Protein AF-A0A847H1U4-F1 (afdb_monomer_lite)

Structure (mmCIF, N/CA/C/O backbone):
data_AF-A0A847H1U4-F1
#
_entry.id   AF-A0A847H1U4-F1
#
loop_
_atom_site.group_PDB
_atom_site.id
_atom_site.type_symbol
_atom_site.label_atom_id
_atom_site.label_alt_id
_atom_site.label_comp_id
_atom_site.label_asym_id
_atom_site.label_entity_id
_atom_site.label_seq_id
_atom_site.pdbx_PDB_ins_code
_atom_site.Cartn_x
_atom_site.Cartn_y
_atom_site.Cartn_z
_atom_site.occupancy
_atom_site.B_iso_or_equiv
_atom_site.auth_seq_id
_atom_site.auth_comp_id
_atom_site.auth_asym_id
_atom_site.auth_atom_id
_atom_site.pdbx_PDB_model_num
ATOM 1 N N . MET A 1 1 ? 19.384 -18.938 -12.946 1.00 43.88 1 MET A N 1
ATOM 2 C CA . MET A 1 1 ? 19.011 -18.284 -11.674 1.00 43.88 1 MET A CA 1
ATOM 3 C C . MET A 1 1 ? 18.048 -17.182 -12.062 1.00 43.88 1 MET A C 1
ATOM 5 O O . MET A 1 1 ? 18.483 -16.065 -12.316 1.00 43.88 1 MET A O 1
ATOM 9 N N . ASP A 1 2 ? 16.775 -17.523 -12.237 1.00 56.56 2 ASP A N 1
ATOM 10 C CA . ASP A 1 2 ? 15.760 -16.560 -12.657 1.00 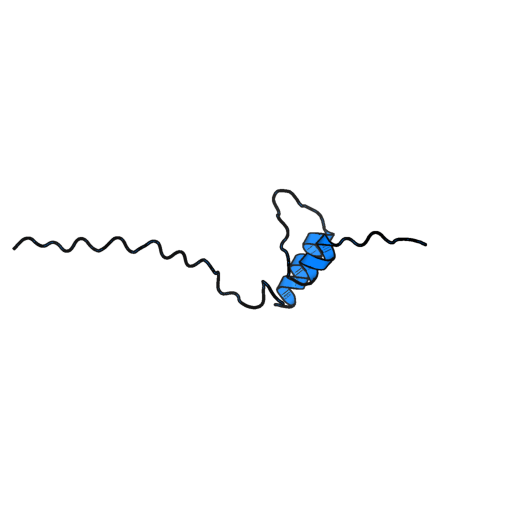56.56 2 ASP A CA 1
ATOM 11 C C . ASP A 1 2 ? 15.405 -15.725 -11.431 1.00 56.56 2 ASP A C 1
ATOM 13 O O . ASP A 1 2 ? 14.624 -16.129 -10.572 1.00 56.56 2 ASP A O 1
ATOM 17 N N . GLY A 1 3 ? 16.101 -14.599 -11.283 1.00 58.25 3 GLY A N 1
ATOM 18 C CA . GLY A 1 3 ? 15.779 -13.595 -10.283 1.00 58.25 3 GLY A CA 1
ATOM 19 C C . GLY A 1 3 ? 14.462 -12.944 -10.672 1.00 58.25 3 GLY A C 1
ATOM 20 O O . GLY A 1 3 ? 14.462 -11.916 -11.344 1.00 58.25 3 GLY A O 1
ATOM 21 N N . GLU A 1 4 ? 13.347 -13.572 -10.303 1.00 68.94 4 GLU A N 1
ATOM 22 C CA . GLU A 1 4 ? 12.023 -12.988 -10.464 1.00 68.94 4 GLU A CA 1
ATOM 23 C C . GLU A 1 4 ? 12.017 -11.639 -9.741 1.00 68.94 4 GLU A C 1
ATOM 25 O O . GLU A 1 4 ? 12.216 -11.557 -8.526 1.00 68.94 4 GLU A O 1
ATOM 30 N N . ALA A 1 5 ? 11.879 -10.562 -10.513 1.00 72.69 5 ALA A N 1
ATOM 31 C CA . ALA A 1 5 ? 11.856 -9.215 -9.979 1.00 72.69 5 ALA A CA 1
ATOM 32 C C . ALA A 1 5 ? 10.595 -9.058 -9.123 1.00 72.69 5 ALA A C 1
ATOM 34 O O . ALA A 1 5 ? 9.491 -8.859 -9.632 1.00 72.69 5 ALA A O 1
ATOM 35 N N . ILE A 1 6 ? 10.760 -9.180 -7.806 1.00 79.06 6 ILE A N 1
ATOM 36 C CA . ILE A 1 6 ? 9.672 -8.977 -6.859 1.00 79.06 6 ILE A CA 1
ATOM 37 C C . ILE A 1 6 ? 9.358 -7.486 -6.824 1.00 79.06 6 ILE A C 1
ATOM 39 O O . ILE A 1 6 ? 10.215 -6.661 -6.503 1.00 79.06 6 ILE A O 1
ATOM 43 N N . ASP A 1 7 ? 8.100 -7.149 -7.086 1.00 84.69 7 ASP A N 1
ATOM 44 C CA . ASP A 1 7 ? 7.580 -5.812 -6.836 1.00 84.69 7 ASP A CA 1
ATOM 45 C C . ASP A 1 7 ? 7.460 -5.591 -5.320 1.00 84.69 7 ASP A C 1
ATOM 47 O O . ASP A 1 7 ? 6.459 -5.916 -4.667 1.00 84.69 7 ASP A O 1
ATOM 51 N N . VAL A 1 8 ? 8.547 -5.079 -4.742 1.00 85.94 8 VAL A N 1
ATOM 52 C CA . VAL A 1 8 ? 8.654 -4.781 -3.311 1.00 85.94 8 VAL A CA 1
ATOM 53 C C . VAL A 1 8 ? 7.581 -3.775 -2.890 1.00 85.94 8 VAL A C 1
ATOM 55 O O . VAL A 1 8 ? 7.010 -3.914 -1.808 1.00 85.94 8 VAL A O 1
ATOM 58 N N . ASN A 1 9 ? 7.231 -2.819 -3.756 1.00 84.56 9 ASN A N 1
ATOM 59 C CA . ASN A 1 9 ? 6.217 -1.811 -3.459 1.00 84.56 9 ASN A CA 1
ATOM 60 C C . ASN A 1 9 ? 4.840 -2.462 -3.296 1.00 84.56 9 ASN A C 1
ATOM 62 O O . ASN A 1 9 ? 4.166 -2.236 -2.290 1.00 84.56 9 ASN A O 1
A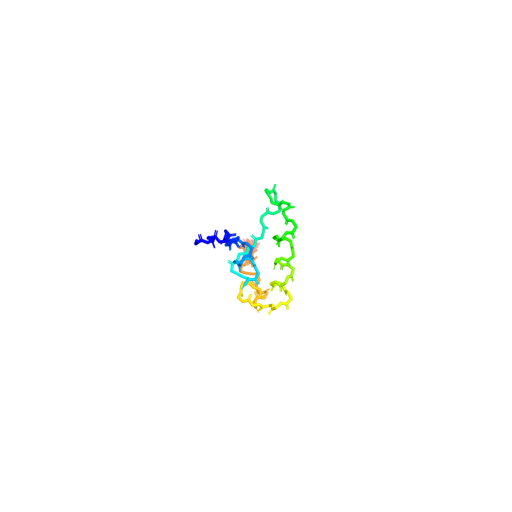TOM 66 N N . ALA A 1 10 ? 4.450 -3.337 -4.225 1.00 85.06 10 ALA A N 1
ATOM 67 C CA . ALA A 1 10 ? 3.201 -4.089 -4.125 1.00 85.06 10 ALA A CA 1
ATOM 68 C C . ALA A 1 10 ? 3.144 -4.944 -2.849 1.00 85.06 10 ALA A C 1
ATOM 70 O O . ALA A 1 10 ? 2.110 -5.006 -2.176 1.00 85.06 10 ALA A O 1
ATOM 71 N N . ARG A 1 11 ? 4.269 -5.560 -2.470 1.00 86.69 11 ARG A N 1
ATOM 72 C CA . ARG A 1 11 ? 4.373 -6.375 -1.255 1.00 86.69 11 ARG A CA 1
ATOM 73 C C . ARG A 1 11 ? 4.257 -5.555 0.034 1.00 86.69 11 ARG A C 1
ATOM 75 O O . ARG A 1 11 ? 3.654 -6.039 0.994 1.00 86.69 11 ARG A O 1
ATOM 82 N N . LEU A 1 12 ? 4.815 -4.348 0.073 1.00 85.44 12 LEU A N 1
ATOM 83 C CA . LEU A 1 12 ? 4.720 -3.445 1.225 1.00 85.44 12 LEU A CA 1
ATOM 84 C C . LEU A 1 12 ? 3.308 -2.878 1.384 1.00 85.44 12 LEU A C 1
ATOM 86 O O . LEU A 1 12 ? 2.773 -2.865 2.493 1.00 85.44 12 LEU A O 1
ATOM 90 N N . VAL A 1 13 ? 2.683 -2.470 0.276 1.00 86.06 13 VAL A N 1
ATOM 91 C CA . VAL A 1 13 ? 1.309 -1.957 0.283 1.00 86.06 13 VAL A CA 1
ATOM 92 C C . VAL A 1 13 ? 0.337 -3.042 0.734 1.00 86.06 13 VAL A C 1
ATOM 94 O O . VAL A 1 13 ? -0.492 -2.778 1.594 1.00 86.06 13 VAL A O 1
ATOM 97 N N . ARG A 1 14 ? 0.478 -4.279 0.237 1.00 83.88 14 ARG A N 1
ATOM 98 C CA . ARG A 1 14 ? -0.388 -5.405 0.627 1.00 83.88 14 ARG A CA 1
ATOM 99 C C . ARG A 1 14 ? -0.298 -5.744 2.116 1.00 83.88 14 ARG A C 1
ATOM 101 O O . ARG A 1 14 ? -1.300 -6.119 2.708 1.00 83.88 14 ARG A O 1
ATOM 108 N N . GLN A 1 15 ? 0.883 -5.619 2.714 1.00 83.19 15 GLN A N 1
ATOM 109 C CA . GLN A 1 15 ? 1.078 -5.846 4.150 1.00 83.19 15 GLN A CA 1
ATOM 110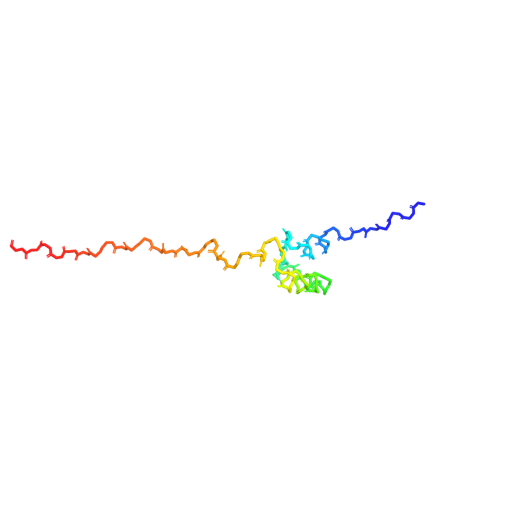 C C . GLN A 1 15 ? 0.612 -4.663 5.016 1.00 83.19 15 GLN A C 1
ATOM 112 O O . GLN A 1 15 ? 0.674 -4.744 6.238 1.00 83.19 15 GLN A O 1
ATOM 117 N N . GLY A 1 16 ? 0.163 -3.561 4.406 1.00 81.81 16 GLY A N 1
ATOM 118 C CA . GLY A 1 16 ? -0.274 -2.373 5.133 1.00 81.81 16 GLY A CA 1
ATOM 119 C C . GLY A 1 16 ? 0.870 -1.534 5.702 1.00 81.81 16 GLY A C 1
ATOM 120 O O . GLY A 1 16 ? 0.614 -0.677 6.539 1.00 81.81 16 GLY A O 1
ATOM 121 N N . PHE A 1 17 ? 2.115 -1.743 5.257 1.00 80.06 17 PHE A N 1
ATOM 122 C CA . PHE A 1 17 ? 3.265 -0.914 5.652 1.00 80.06 17 PHE A CA 1
ATOM 123 C C . PHE A 1 17 ? 3.397 0.366 4.818 1.00 80.06 17 PHE A C 1
ATOM 125 O O . PHE A 1 17 ? 4.089 1.298 5.217 1.00 80.06 17 PHE A O 1
ATOM 132 N N . ALA A 1 18 ? 2.745 0.416 3.655 1.00 84.88 18 ALA A N 1
ATOM 133 C CA . ALA A 1 18 ? 2.762 1.555 2.748 1.00 84.88 18 ALA A CA 1
ATOM 134 C C . ALA A 1 18 ? 1.369 1.815 2.156 1.00 84.88 18 ALA A C 1
ATOM 136 O O . ALA A 1 18 ? 0.480 0.964 2.201 1.00 84.88 18 ALA A O 1
ATOM 137 N N . TRP A 1 19 ? 1.195 2.993 1.562 1.00 82.94 19 TRP A N 1
ATOM 138 C CA . TRP A 1 19 ? -0.024 3.425 0.880 1.00 82.94 19 TRP A CA 1
ATOM 139 C C . TRP A 1 19 ? 0.321 3.936 -0.521 1.00 82.94 19 TRP A C 1
ATOM 141 O O . TRP A 1 19 ? 1.414 4.460 -0.749 1.00 82.94 19 TRP A O 1
ATOM 151 N N . ARG A 1 20 ? -0.594 3.766 -1.483 1.00 83.75 20 ARG A N 1
ATOM 152 C CA . ARG A 1 20 ? -0.380 4.255 -2.850 1.00 83.75 20 ARG A CA 1
ATOM 153 C C . ARG A 1 20 ? -0.570 5.768 -2.891 1.00 83.75 20 ARG A C 1
ATOM 155 O O . ARG A 1 20 ? -1.616 6.279 -2.493 1.00 83.75 20 ARG A O 1
ATOM 162 N N . TYR A 1 21 ? 0.391 6.478 -3.476 1.00 82.25 21 TYR A N 1
ATOM 163 C CA . TYR A 1 21 ? 0.223 7.897 -3.763 1.00 82.25 21 TYR A CA 1
ATOM 164 C C . TYR A 1 21 ? -0.490 8.100 -5.103 1.00 82.25 21 TYR A C 1
ATOM 166 O O . TYR A 1 21 ? 0.114 8.052 -6.174 1.00 82.25 21 TYR A O 1
ATOM 174 N N . VAL A 1 22 ? -1.803 8.328 -5.028 1.00 82.00 22 VAL A N 1
ATOM 175 C CA . VAL A 1 22 ? -2.721 8.355 -6.182 1.00 82.00 22 VAL A CA 1
ATOM 176 C C . VAL A 1 22 ? -2.320 9.379 -7.250 1.00 82.00 22 VAL A C 1
ATOM 178 O O . VAL A 1 22 ? -2.583 9.160 -8.425 1.00 82.00 22 VAL A O 1
ATOM 181 N N . ARG A 1 23 ? -1.640 10.473 -6.878 1.00 79.88 23 ARG A N 1
ATOM 182 C CA . ARG A 1 23 ? -1.244 11.518 -7.839 1.00 79.88 23 ARG A CA 1
ATOM 183 C C . ARG A 1 23 ? -0.189 11.077 -8.855 1.00 79.88 23 ARG A C 1
ATOM 185 O O . ARG A 1 23 ? -0.130 11.670 -9.923 1.00 79.88 23 ARG A O 1
ATOM 192 N N . TYR A 1 24 ? 0.626 10.074 -8.532 1.00 75.81 24 TYR A N 1
ATOM 193 C CA . TYR A 1 24 ? 1.727 9.626 -9.398 1.00 75.81 24 TYR A CA 1
ATOM 194 C C . TYR A 1 24 ? 1.708 8.122 -9.678 1.00 75.81 24 TYR A C 1
ATOM 196 O O . TYR A 1 24 ? 2.609 7.609 -10.334 1.00 75.81 24 TYR A O 1
ATOM 204 N N . SER A 1 25 ? 0.704 7.398 -9.177 1.00 71.25 25 SER A N 1
ATOM 205 C CA . SER A 1 25 ? 0.629 5.950 -9.316 1.00 71.25 25 SER A CA 1
ATOM 206 C C . SER A 1 25 ? -0.79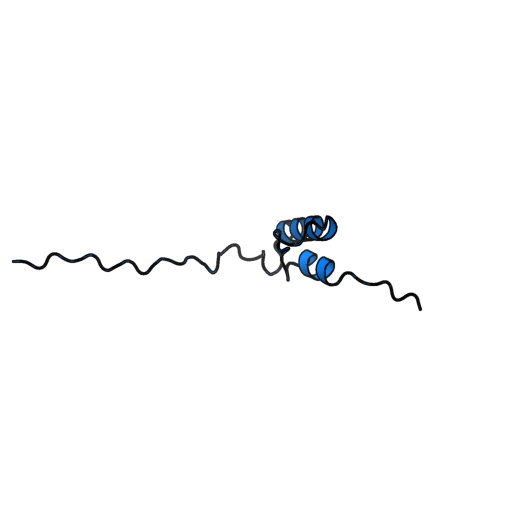7 5.499 -9.622 1.00 71.25 25 SER A C 1
ATOM 208 O O . SER A 1 25 ? -1.671 5.493 -8.748 1.00 71.25 25 SER A O 1
ATOM 210 N N . ASP A 1 26 ? -0.995 5.091 -10.876 1.00 76.19 26 ASP A N 1
ATOM 211 C CA . ASP A 1 26 ? -2.224 4.473 -11.395 1.00 76.19 26 ASP A CA 1
ATOM 212 C C . ASP A 1 26 ? -2.020 2.974 -11.687 1.00 76.19 26 ASP A C 1
ATOM 214 O O . ASP A 1 26 ? -2.674 2.374 -12.537 1.00 76.19 26 ASP A O 1
ATOM 218 N N . ASP A 1 27 ? -1.059 2.345 -11.000 1.00 83.50 27 ASP A N 1
ATOM 219 C CA . ASP A 1 27 ? -0.796 0.922 -11.191 1.00 83.50 27 ASP A CA 1
ATOM 220 C C . ASP A 1 27 ? -1.944 0.087 -10.582 1.00 83.50 27 ASP A C 1
ATOM 222 O O . ASP A 1 27 ? -2.203 0.172 -9.366 1.00 83.50 27 ASP A O 1
ATOM 226 N N . PRO A 1 28 ? -2.628 -0.757 -11.379 1.00 84.25 28 PRO A N 1
ATOM 227 C CA . PRO A 1 28 ? -3.706 -1.606 -10.887 1.00 84.25 28 PRO A CA 1
ATOM 228 C C . PRO A 1 28 ? -3.249 -2.589 -9.797 1.00 84.25 28 PRO A C 1
ATOM 230 O O . PRO A 1 28 ? -4.046 -2.926 -8.916 1.00 84.25 28 PRO A O 1
ATOM 233 N N . LYS A 1 29 ? -1.976 -3.013 -9.787 1.00 84.62 29 LYS A N 1
ATOM 234 C CA . LYS A 1 29 ? -1.420 -3.910 -8.760 1.00 84.62 29 LYS A CA 1
ATOM 235 C C . LYS A 1 29 ? -1.385 -3.234 -7.394 1.00 84.62 29 LYS A C 1
ATOM 237 O O . LYS A 1 29 ? -1.794 -3.829 -6.398 1.00 84.62 29 LYS A O 1
ATOM 242 N N . LEU A 1 30 ? -0.972 -1.968 -7.351 1.00 82.31 30 LEU A N 1
ATOM 243 C CA . LEU A 1 30 ? -0.940 -1.176 -6.119 1.00 82.31 30 LEU A CA 1
ATOM 244 C C . LEU A 1 30 ? -2.353 -0.838 -5.630 1.00 82.31 30 LEU A C 1
ATOM 246 O O . LEU A 1 30 ? -2.593 -0.779 -4.425 1.00 82.31 30 LEU A O 1
ATOM 250 N N . LYS A 1 31 ? -3.311 -0.673 -6.550 1.00 85.06 31 LYS A N 1
ATOM 251 C CA . LYS A 1 31 ? -4.735 -0.513 -6.220 1.00 85.06 31 LYS A CA 1
ATOM 252 C C . LYS A 1 31 ? -5.336 -1.742 -5.559 1.00 85.06 31 LYS A C 1
ATOM 254 O O . LYS A 1 31 ? -5.995 -1.612 -4.527 1.00 85.06 31 LYS A O 1
ATOM 259 N N . ALA A 1 32 ? -5.076 -2.922 -6.110 1.00 85.56 32 ALA A N 1
ATOM 260 C CA . ALA A 1 32 ? -5.519 -4.172 -5.509 1.00 85.56 32 ALA A CA 1
ATOM 261 C C . ALA A 1 32 ? -4.839 -4.427 -4.151 1.00 85.56 32 ALA A C 1
ATOM 263 O O . ALA A 1 32 ? -5.507 -4.816 -3.194 1.00 85.56 32 ALA A O 1
ATOM 264 N N . ALA A 1 33 ? -3.535 -4.150 -4.043 1.00 85.44 33 ALA A N 1
ATOM 265 C CA . ALA A 1 33 ? -2.772 -4.319 -2.808 1.00 85.44 33 ALA A CA 1
ATOM 266 C C . ALA A 1 33 ? -3.288 -3.426 -1.666 1.00 85.44 33 ALA A C 1
ATOM 268 O O . ALA A 1 33 ? -3.453 -3.901 -0.545 1.00 85.44 33 ALA A O 1
ATOM 269 N N . GLU A 1 34 ? -3.600 -2.157 -1.945 1.00 82.56 34 GLU A N 1
ATOM 270 C CA . GLU A 1 34 ? -4.135 -1.221 -0.945 1.00 82.56 34 GLU A CA 1
ATOM 271 C C . GLU A 1 34 ? -5.537 -1.635 -0.481 1.00 82.56 34 GLU A C 1
ATOM 273 O O . GLU A 1 34 ? -5.850 -1.583 0.709 1.00 82.56 34 GLU A O 1
ATOM 278 N N . ALA A 1 35 ? -6.382 -2.092 -1.412 1.00 83.12 35 ALA A N 1
ATOM 279 C CA . ALA A 1 35 ? -7.707 -2.603 -1.082 1.00 83.12 35 ALA A CA 1
ATOM 280 C C . ALA A 1 35 ? -7.633 -3.854 -0.191 1.00 83.12 35 ALA A C 1
ATOM 282 O O . ALA A 1 35 ? -8.427 -3.980 0.740 1.00 83.12 35 ALA A O 1
ATOM 283 N N . ALA A 1 36 ? -6.673 -4.751 -0.442 1.00 82.88 36 ALA A N 1
ATOM 284 C CA . ALA A 1 36 ? -6.428 -5.915 0.406 1.00 82.88 36 ALA A CA 1
ATOM 285 C C . ALA A 1 36 ? -5.961 -5.501 1.813 1.00 82.88 36 ALA A C 1
ATOM 287 O O . ALA A 1 36 ? -6.554 -5.929 2.799 1.00 82.88 36 ALA A O 1
ATOM 288 N N . ALA A 1 37 ? -4.996 -4.584 1.914 1.00 81.69 37 ALA A N 1
ATOM 289 C CA . ALA A 1 37 ? -4.492 -4.103 3.201 1.00 81.69 37 ALA A CA 1
ATOM 290 C C . ALA A 1 37 ? -5.571 -3.417 4.059 1.00 81.69 37 ALA A C 1
ATOM 292 O O . ALA A 1 37 ? -5.632 -3.627 5.270 1.00 81.69 37 ALA A O 1
ATOM 293 N N . ARG A 1 38 ? -6.478 -2.654 3.431 1.00 77.25 38 ARG A N 1
ATOM 294 C CA . ARG A 1 38 ? -7.637 -2.048 4.110 1.00 77.25 38 ARG A CA 1
ATOM 295 C C . ARG A 1 38 ? -8.624 -3.077 4.654 1.00 77.25 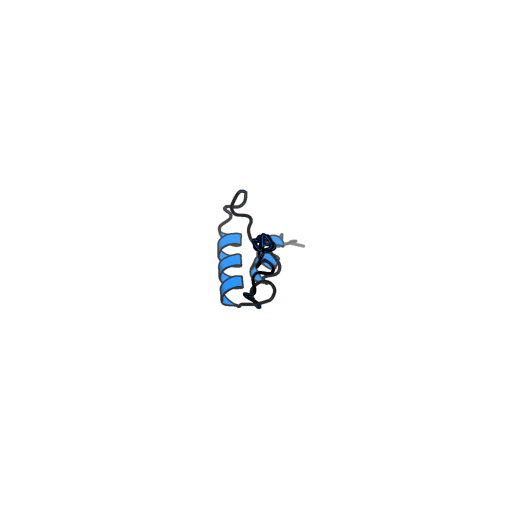38 ARG A C 1
ATOM 297 O O . ARG A 1 38 ? -9.235 -2.837 5.693 1.00 77.25 38 ARG A O 1
ATOM 304 N N . ARG A 1 39 ? -8.820 -4.190 3.942 1.00 78.50 39 ARG A N 1
ATOM 305 C CA . ARG A 1 39 ? -9.713 -5.275 4.377 1.00 78.50 39 ARG A CA 1
ATOM 306 C C . ARG A 1 39 ? -9.124 -6.044 5.551 1.00 78.50 39 ARG A C 1
ATOM 308 O O . ARG A 1 39 ? -9.862 -6.354 6.480 1.00 78.50 39 ARG A O 1
ATOM 315 N N . ASP A 1 40 ? -7.819 -6.284 5.517 1.00 75.38 40 ASP A N 1
ATOM 316 C CA . ASP A 1 40 ? -7.124 -7.069 6.537 1.00 75.38 40 ASP A CA 1
ATOM 317 C C . ASP A 1 40 ? -6.876 -6.279 7.834 1.00 75.38 40 ASP A C 1
ATOM 319 O O . ASP A 1 40 ? -6.531 -6.881 8.847 1.00 75.38 40 ASP A O 1
ATOM 323 N N . ARG A 1 41 ? -7.072 -4.946 7.830 1.00 67.69 41 ARG A N 1
ATOM 324 C CA . ARG A 1 41 ? -6.866 -4.046 8.990 1.00 67.69 41 ARG A CA 1
ATOM 325 C C . ARG A 1 41 ? -5.534 -4.299 9.713 1.00 67.69 41 ARG A C 1
ATOM 327 O O . ARG A 1 41 ? -5.435 -4.162 10.926 1.00 67.69 41 ARG A O 1
ATOM 334 N N . GLY A 1 42 ? -4.504 -4.698 8.971 1.00 62.16 42 GLY A N 1
ATOM 335 C CA . GLY A 1 42 ? -3.167 -4.941 9.503 1.00 62.16 42 GLY A CA 1
ATOM 336 C C . GLY A 1 42 ? -2.328 -3.664 9.511 1.00 62.16 42 GLY A C 1
ATOM 337 O O . GLY A 1 42 ? -2.428 -2.843 8.596 1.00 62.16 42 GLY A O 1
ATOM 338 N N . ALA A 1 43 ? -1.472 -3.510 10.523 1.00 65.44 43 ALA A N 1
ATOM 339 C CA . ALA A 1 43 ? -0.486 -2.429 10.632 1.00 65.44 43 ALA A CA 1
ATOM 340 C C . ALA A 1 43 ? -1.094 -1.010 10.556 1.00 65.44 43 ALA A C 1
ATOM 342 O O . ALA A 1 43 ? -1.875 -0.642 11.430 1.00 65.44 43 ALA A O 1
ATOM 343 N N . LEU A 1 44 ? -0.755 -0.209 9.536 1.00 62.19 44 LEU A N 1
ATOM 344 C CA . LEU A 1 44 ? -1.158 1.203 9.396 1.00 62.19 44 LEU A CA 1
ATOM 345 C C . LEU A 1 44 ? -2.686 1.405 9.279 1.00 62.19 44 LEU A C 1
ATOM 347 O O . LEU A 1 44 ? -3.168 2.531 9.332 1.00 62.19 44 LEU A O 1
ATOM 351 N N . TRP A 1 45 ? -3.437 0.312 9.117 1.00 66.56 45 TRP A N 1
ATOM 352 C CA . TRP A 1 45 ? -4.900 0.271 9.029 1.00 66.56 45 TRP A CA 1
ATOM 353 C C . TRP A 1 45 ? -5.571 -0.355 10.265 1.00 66.56 45 TRP A C 1
ATOM 355 O O . TRP A 1 45 ? -6.797 -0.471 10.288 1.00 66.56 45 TRP A O 1
ATOM 365 N N . ALA A 1 46 ? -4.786 -0.799 11.256 1.00 66.06 46 ALA A N 1
ATOM 366 C CA . ALA A 1 46 ? -5.277 -1.456 12.471 1.00 66.06 46 ALA A CA 1
ATOM 367 C C . ALA A 1 46 ? -5.898 -0.471 13.466 1.00 66.06 46 ALA A C 1
ATOM 369 O O . ALA A 1 46 ? -6.855 -0.819 14.153 1.00 66.06 46 ALA A O 1
ATOM 370 N N . ASP A 1 47 ? -5.394 0.763 13.500 1.00 58.16 47 ASP A N 1
ATOM 371 C CA . ASP A 1 47 ? -5.942 1.837 14.315 1.00 58.16 47 ASP A CA 1
ATOM 372 C C . ASP A 1 47 ? -6.440 2.953 13.391 1.00 58.16 47 ASP A C 1
ATOM 374 O O . ASP A 1 47 ? -5.670 3.644 12.728 1.00 58.16 47 ASP A O 1
ATOM 378 N N . LEU A 1 48 ? -7.763 3.083 13.297 1.00 58.62 48 LEU A N 1
ATOM 379 C CA . LEU A 1 48 ? -8.419 4.176 12.583 1.00 58.62 48 LEU A CA 1
ATOM 380 C C . LEU A 1 48 ? -8.426 5.470 13.407 1.00 58.62 48 LEU A C 1
ATOM 382 O O 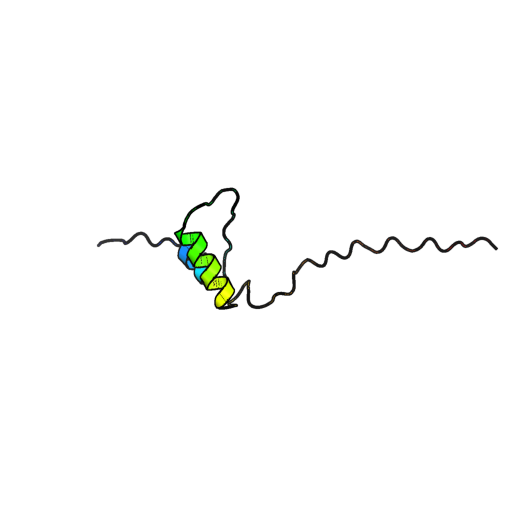. LEU A 1 48 ? -9.198 6.366 13.071 1.00 58.62 48 LEU A O 1
ATOM 386 N N . SER A 1 49 ? -7.618 5.610 14.467 1.00 49.66 49 SER A N 1
ATOM 387 C CA . SER A 1 49 ? -7.394 6.939 15.028 1.00 49.66 49 SER A CA 1
ATOM 388 C C . SER A 1 49 ? -6.579 7.716 14.007 1.00 49.66 49 SER A C 1
ATOM 390 O O . SER A 1 49 ? -5.412 7.394 13.766 1.00 49.66 49 SER A O 1
ATOM 392 N N . PRO A 1 50 ? -7.148 8.761 13.390 1.00 51.22 50 PRO A N 1
ATOM 393 C CA . PRO A 1 50 ? -6.343 9.678 12.623 1.00 51.22 50 PRO A CA 1
ATOM 394 C C . PRO A 1 50 ? -5.407 10.308 13.653 1.00 51.22 50 PRO A C 1
ATOM 396 O O . PRO A 1 50 ? -5.850 11.082 14.505 1.00 51.22 50 PRO A O 1
ATOM 399 N N . ALA A 1 51 ? -4.120 9.965 13.617 1.00 53.50 51 ALA A N 1
ATOM 400 C CA . ALA A 1 51 ? -3.081 10.751 14.267 1.00 53.50 51 ALA A CA 1
ATOM 401 C C . ALA A 1 51 ? -3.062 12.120 13.564 1.00 53.50 51 ALA A C 1
ATOM 403 O O . ALA A 1 51 ? -2.322 12.353 12.615 1.00 53.50 51 ALA A O 1
ATOM 404 N N . GLY A 1 52 ? -4.026 12.963 13.921 1.00 48.84 52 GLY A N 1
ATOM 405 C CA . GLY A 1 52 ? -4.467 14.055 13.067 1.00 48.84 52 GLY A CA 1
ATOM 406 C C . GLY A 1 52 ? -5.836 14.628 13.420 1.00 48.84 52 GLY A C 1
ATOM 407 O O . GLY A 1 52 ? -6.422 15.308 12.584 1.00 48.84 52 GLY A O 1
ATOM 408 N N . SER A 1 53 ? -6.345 14.445 14.644 1.00 44.88 53 SER A N 1
ATOM 409 C CA . SER A 1 53 ? -7.194 15.493 15.219 1.00 44.88 53 SER A CA 1
ATOM 410 C C . SER A 1 53 ? -6.286 16.674 15.556 1.00 44.88 53 SER A C 1
ATOM 412 O O . SER A 1 53 ? -5.928 16.898 16.711 1.00 44.88 53 SER A O 1
ATOM 414 N N . LEU A 1 54 ? -5.882 17.422 14.527 1.00 53.59 54 LEU A N 1
ATOM 415 C CA . LEU A 1 54 ? -5.495 18.813 14.695 1.00 53.59 54 LEU A CA 1
ATOM 416 C C . LEU A 1 54 ? -6.753 19.532 15.179 1.00 53.59 54 LEU A C 1
ATOM 418 O O . LEU A 1 54 ? -7.494 20.105 14.387 1.00 53.59 54 LEU A O 1
ATOM 422 N N . VAL A 1 55 ? -7.027 19.467 16.481 1.00 57.72 55 VAL A N 1
ATOM 423 C CA . VAL A 1 55 ? -7.792 20.530 17.119 1.00 57.72 55 VAL A CA 1
ATOM 424 C C . VAL A 1 55 ? -6.931 21.775 16.902 1.00 57.72 55 VAL A C 1
ATOM 426 O O . VAL A 1 55 ? -5.829 21.827 17.459 1.00 57.72 55 VAL A O 1
ATOM 429 N N . PRO A 1 56 ? -7.337 22.748 16.058 1.00 52.91 56 PRO A N 1
ATOM 430 C CA . PRO A 1 56 ? -6.681 24.044 16.095 1.00 52.91 56 PRO A CA 1
ATOM 431 C C . PRO A 1 56 ? -6.758 24.525 17.548 1.00 52.91 56 PRO A C 1
ATOM 433 O O . PRO A 1 56 ? -7.803 24.316 18.175 1.00 52.91 56 PRO A O 1
ATOM 436 N N . PRO A 1 57 ? -5.686 25.107 18.120 1.00 56.19 57 PRO A N 1
ATOM 437 C CA . PRO A 1 57 ? -5.756 25.620 19.481 1.00 56.19 57 PRO A CA 1
ATOM 438 C C . PRO A 1 57 ? -6.988 26.519 19.556 1.00 56.19 57 PRO A C 1
ATOM 440 O O . PRO A 1 57 ? -7.118 27.446 18.752 1.00 56.19 57 PRO A O 1
ATOM 443 N N . GLN A 1 58 ? -7.931 26.178 20.440 1.00 59.00 58 GLN A N 1
ATOM 444 C CA . GLN A 1 58 ? -9.124 26.982 20.664 1.00 59.00 58 GLN A CA 1
ATOM 445 C C . GLN A 1 58 ? -8.602 28.359 21.057 1.00 59.00 58 GLN A C 1
ATOM 447 O O . GLN A 1 58 ? -8.032 28.525 22.136 1.00 59.00 58 GLN A O 1
ATOM 452 N N . ARG A 1 59 ? -8.678 29.313 20.122 1.00 52.59 59 ARG A N 1
ATOM 453 C CA . ARG A 1 59 ? -8.331 30.711 20.351 1.00 52.59 59 ARG A CA 1
ATOM 454 C C . ARG A 1 59 ? -9.124 31.106 21.587 1.00 52.59 59 ARG A C 1
ATOM 456 O O . ARG A 1 59 ? -10.350 31.082 21.520 1.00 52.59 59 ARG A O 1
ATOM 463 N N . GLY A 1 60 ? -8.419 31.350 22.694 1.00 52.12 60 GLY A N 1
ATOM 464 C CA . GLY A 1 60 ? -9.028 31.638 23.984 1.00 52.12 60 GLY A CA 1
ATOM 465 C C . GLY A 1 60 ? -10.164 32.627 23.789 1.00 52.12 60 GLY A C 1
ATOM 466 O O . GLY A 1 60 ? -9.976 33.667 23.152 1.00 52.12 60 GLY A O 1
ATOM 467 N N . SER A 1 61 ? -11.351 32.237 24.246 1.00 54.03 61 SER A N 1
ATOM 468 C CA . SER A 1 61 ? -12.504 33.113 24.333 1.00 54.03 61 SER A CA 1
ATOM 469 C C . SER A 1 61 ? -12.031 34.406 24.979 1.00 54.03 61 SER A C 1
ATOM 471 O O . SER A 1 61 ? -11.554 34.384 26.109 1.00 54.03 61 SER A O 1
ATOM 473 N N . GLY A 1 62 ? -12.092 35.506 24.228 1.00 57.88 62 GLY A N 1
ATOM 474 C CA . GLY A 1 62 ? -11.897 36.841 24.765 1.00 57.88 62 GLY A CA 1
ATOM 475 C C . GLY A 1 62 ? -12.978 37.075 25.806 1.00 57.88 62 GLY A C 1
ATOM 476 O O . GLY A 1 62 ? -14.096 37.467 25.482 1.00 57.88 62 GLY A O 1
ATOM 477 N N . GLU A 1 63 ? -12.654 36.738 27.043 1.00 59.62 63 GLU A N 1
ATOM 478 C CA . GLU A 1 63 ? -13.376 37.140 28.227 1.00 59.62 63 GLU A CA 1
ATOM 479 C C . GLU A 1 63 ? -13.418 38.669 28.227 1.00 59.62 63 GLU A C 1
ATOM 481 O O . GLU A 1 63 ? -12.409 39.356 28.379 1.00 59.62 63 GLU A O 1
ATOM 486 N N . ASN A 1 64 ? -14.615 39.193 27.951 1.00 57.78 64 ASN A N 1
ATOM 487 C CA . ASN A 1 64 ? -14.970 40.587 28.150 1.00 57.78 64 ASN A CA 1
ATOM 488 C C . ASN A 1 64 ? -14.801 40.910 29.638 1.00 57.78 64 ASN A C 1
ATOM 490 O O . ASN A 1 64 ? -15.736 40.785 30.425 1.00 57.78 64 ASN A O 1
ATOM 494 N N . LEU A 1 65 ? -13.594 41.319 30.014 1.00 59.69 65 LEU A N 1
ATOM 495 C CA . LEU A 1 65 ? -13.309 41.988 31.271 1.00 59.69 65 LEU A CA 1
ATOM 496 C C . LEU A 1 65 ? -13.394 43.493 31.021 1.00 59.69 65 LEU A C 1
ATOM 498 O O . LEU A 1 65 ? -12.400 44.155 30.740 1.00 59.69 65 LEU A O 1
ATOM 502 N N . CYS A 1 66 ? -14.610 44.020 31.094 1.00 47.38 66 CYS A N 1
ATOM 503 C CA . CYS A 1 66 ? -14.859 45.423 31.401 1.00 47.38 66 CYS A CA 1
ATOM 504 C C . CYS A 1 66 ? -16.008 45.450 32.413 1.00 47.38 66 CYS A C 1
ATOM 506 O O . CYS A 1 66 ? -17.167 45.278 32.038 1.00 47.38 66 CYS A O 1
ATOM 508 N N . ASN A 1 67 ? -15.658 45.615 33.689 1.00 55.84 67 ASN A N 1
ATOM 509 C CA . ASN A 1 67 ? -16.530 46.154 34.727 1.00 55.84 67 ASN A CA 1
ATOM 510 C C . ASN A 1 67 ? -15.809 47.337 35.362 1.00 55.84 67 ASN A C 1
ATOM 512 O O . ASN A 1 67 ? -14.634 47.134 35.746 1.00 55.84 67 ASN A O 1
#

Foldseek 3Di:
DPPPPDPVLLVCLLQVNDADPVVPDPDVSRVVSVVNCCVVCHDPSVDPPPPDPCPPPPPPDPDPPDD

Secondary structure (DSSP, 8-state):
-------HHHHHHHTTS----TTT---HHHHHHHHHHHHHT-GGGT----TT---------------

Radius of gyration: 21.38 Å; chains: 1; bounding box: 36×64×47 Å

pLDDT: mean 70.29, std 13.58, range [43.88, 86.69]

Sequence (67 aa):
MDGEAIDVNARLVRQGFAWRYVRYSDDPKLKAAEAAARRDRGALWADLSPAGSLVPPQRGSGENLCN